Protein AF-X1UXC5-F1 (afdb_monomer)

Nearest PDB structures (foldseek):
  4o5v-ass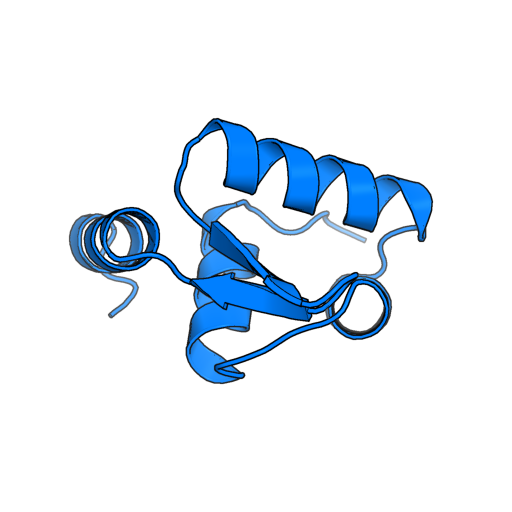embly1_A  TM=9.263E-01  e=5.579E-03  Thermoplasma acidophilum DSM 1728
  3vb2-assembly1_B  TM=8.892E-01  e=3.398E-02  Escherichia coli K-12
  4yif-assembly3_F  TM=8.406E-01  e=6.206E-02  Mycobacterium tuberculosis H37Rv
  2fxa-assembly3_A  TM=9.164E-01  e=1.212E-01  Bacillus subtilis
  8eju-assembly1_A  TM=7.941E-01  e=5.429E-02  Pseudomonas putida KT2440

Organism: NCBI:txid412755

Solvent-accessible surface area (backbone atoms only — not comparable to full-atom values): 4045 Å² total; per-residue (Å²): 135,78,76,72,50,73,67,57,52,51,50,53,24,53,78,55,53,57,36,40,53,63,54,46,20,71,75,49,70,40,53,69,71,54,28,50,51,50,54,53,49,40,36,76,72,49,29,30,42,69,87,45,99,66,35,32,29,58,28,72,59,28,51,51,50,36,46,77,70,70,75,106

InterPro domains:
  IPR036388 Winged helix-like DNA-binding domain superfamily [G3DSA:1.10.10.10] (1-69)
  IPR036390 Winged helix DNA-binding domain superfamily [SSF46785] (7-65)

Radius of gyration: 11.07 Å; Cα contacts (8 Å, |Δi|>4): 88; chains: 1; bounding box: 26×29×25 Å

Foldseek 3Di:
DDADDLLRVLLVQAVVQKDFLVCNCVPGVDDSVRSVVSQVVCVVVVQWDDPDDRIIGGDPVVVVVCVVVVVD

Mean predicted aligned error: 2.65 Å

Secondary structure (DSSP, 8-state):
-PPPPHHHHHHHHHHHSSEEHHHHHHHH---HHHHHHHHHHHHHTTSEEEEETTEEEE-HHHHHHHHHTT--

Structure (mmCIF, N/CA/C/O backbone):
data_AF-X1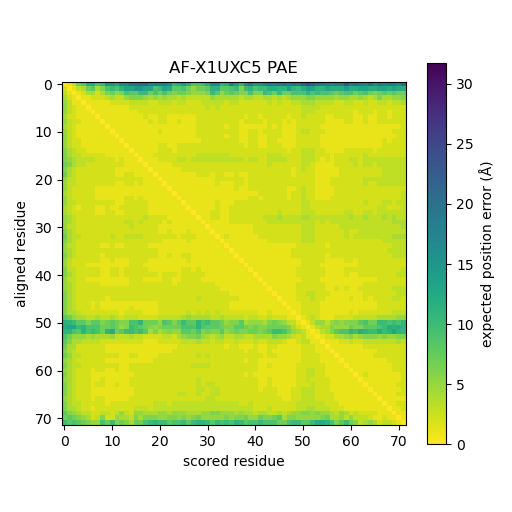UXC5-F1
#
_entry.id   AF-X1UXC5-F1
#
loop_
_atom_site.group_PDB
_atom_site.id
_atom_site.type_symbol
_atom_site.label_atom_id
_atom_site.label_alt_id
_atom_site.label_comp_id
_atom_site.label_asym_id
_atom_site.label_entity_id
_atom_site.label_seq_id
_atom_site.pdbx_PDB_ins_code
_atom_site.Cartn_x
_atom_site.Cartn_y
_atom_site.Cartn_z
_atom_site.occupancy
_atom_site.B_iso_or_equiv
_atom_site.auth_seq_id
_atom_site.auth_comp_id
_atom_site.auth_asym_id
_atom_site.auth_atom_id
_atom_site.pdbx_PDB_model_num
ATOM 1 N N . MET A 1 1 ? 6.045 15.368 -11.131 1.00 60.09 1 MET A N 1
ATOM 2 C CA . MET A 1 1 ? 4.977 14.499 -10.586 1.00 60.09 1 MET A CA 1
ATOM 3 C C . MET A 1 1 ? 5.150 14.377 -9.080 1.00 60.09 1 MET A C 1
ATOM 5 O O . MET A 1 1 ? 6.270 14.155 -8.632 1.00 60.09 1 MET A O 1
ATOM 9 N N . ARG A 1 2 ? 4.080 14.567 -8.300 1.00 79.69 2 ARG A N 1
ATOM 10 C CA . ARG A 1 2 ? 4.099 14.363 -6.841 1.00 79.69 2 ARG A CA 1
ATOM 11 C C . ARG A 1 2 ? 4.014 12.860 -6.552 1.00 79.69 2 ARG A C 1
ATOM 13 O O . ARG A 1 2 ? 3.173 12.196 -7.146 1.00 79.69 2 ARG A O 1
ATOM 20 N N . LYS A 1 3 ? 4.854 12.333 -5.654 1.00 78.44 3 LYS A N 1
ATOM 21 C CA . LYS A 1 3 ? 4.742 10.934 -5.201 1.00 78.44 3 LYS A CA 1
ATOM 22 C C . LYS A 1 3 ? 3.487 10.756 -4.344 1.00 78.44 3 LYS A C 1
ATOM 24 O O . LYS A 1 3 ? 3.139 11.662 -3.586 1.00 78.44 3 LYS A O 1
ATOM 29 N N . ALA A 1 4 ? 2.842 9.599 -4.458 1.00 91.00 4 ALA A N 1
ATOM 30 C CA . ALA A 1 4 ? 1.679 9.268 -3.646 1.00 91.00 4 ALA A CA 1
ATOM 31 C C . ALA A 1 4 ? 2.038 9.265 -2.158 1.00 91.00 4 ALA A C 1
ATOM 33 O O . ALA A 1 4 ? 3.110 8.810 -1.744 1.00 91.00 4 ALA A O 1
ATOM 34 N N . THR A 1 5 ? 1.124 9.767 -1.341 1.00 93.38 5 THR A N 1
ATOM 35 C CA . THR A 1 5 ? 1.193 9.582 0.105 1.00 93.38 5 THR A CA 1
ATOM 36 C C . THR A 1 5 ? 0.844 8.139 0.465 1.00 93.38 5 THR A C 1
ATOM 38 O O . THR A 1 5 ? 0.200 7.421 -0.299 1.00 93.38 5 THR A O 1
ATOM 41 N N . LYS A 1 6 ? 1.223 7.708 1.673 1.00 94.19 6 LYS A N 1
ATOM 42 C CA . LYS A 1 6 ? 0.845 6.381 2.183 1.00 94.19 6 LYS A CA 1
ATOM 43 C C . LYS A 1 6 ? -0.668 6.172 2.205 1.00 94.19 6 LYS A C 1
ATOM 45 O O . LYS A 1 6 ? -1.126 5.089 1.872 1.00 94.19 6 LYS A O 1
ATOM 50 N N . LEU A 1 7 ? -1.425 7.201 2.593 1.00 96.19 7 LEU A N 1
ATOM 51 C CA . LEU A 1 7 ? -2.884 7.121 2.659 1.00 96.19 7 LEU A CA 1
ATOM 52 C C . LEU A 1 7 ? -3.499 6.958 1.269 1.00 96.19 7 LEU A C 1
ATOM 54 O O . LEU A 1 7 ? -4.393 6.143 1.111 1.00 96.19 7 LEU A O 1
ATOM 58 N N . GLU A 1 8 ? -2.985 7.669 0.264 1.00 96.94 8 GLU A N 1
ATOM 59 C CA . GLU A 1 8 ? -3.445 7.509 -1.122 1.00 96.94 8 GLU A CA 1
ATOM 60 C C . GLU A 1 8 ? -3.132 6.120 -1.672 1.00 96.94 8 GLU A C 1
ATOM 62 O O . GLU A 1 8 ? -3.966 5.535 -2.356 1.00 96.94 8 GLU A O 1
ATOM 67 N N . LEU A 1 9 ? -1.959 5.568 -1.349 1.00 96.94 9 LEU A N 1
ATOM 68 C CA . LEU A 1 9 ? -1.616 4.213 -1.766 1.00 96.94 9 LEU A CA 1
ATOM 69 C C . LEU A 1 9 ? -2.493 3.165 -1.062 1.00 96.94 9 LEU A C 1
ATOM 71 O O . LEU A 1 9 ? -2.966 2.247 -1.716 1.00 96.94 9 LEU A O 1
ATOM 75 N N . LEU A 1 10 ? -2.750 3.309 0.242 1.00 97.81 10 LEU A N 1
ATOM 76 C CA . LEU A 1 10 ? -3.653 2.412 0.974 1.00 97.81 10 LEU A CA 1
ATOM 77 C C . LEU A 1 10 ? -5.086 2.483 0.450 1.00 97.81 10 LEU A C 1
ATOM 79 O O . LEU A 1 10 ? -5.710 1.445 0.261 1.00 97.81 10 LEU A O 1
ATOM 83 N N . GLN A 1 11 ? -5.583 3.693 0.189 1.00 98.12 11 GLN A N 1
ATOM 84 C CA . GLN A 1 11 ? -6.909 3.898 -0.382 1.00 98.12 11 GLN A CA 1
ATOM 85 C C . GLN A 1 11 ? -7.012 3.228 -1.757 1.00 98.12 11 GLN A C 1
ATOM 87 O O . GLN A 1 11 ? -7.971 2.513 -2.018 1.00 98.12 11 GLN A O 1
ATOM 92 N N . PHE A 1 12 ? -5.988 3.374 -2.599 1.00 97.81 12 PHE A N 1
ATOM 93 C CA . PHE A 1 12 ? -5.941 2.703 -3.896 1.00 97.81 12 PHE A CA 1
ATOM 94 C C . PHE A 1 12 ? -5.970 1.173 -3.786 1.00 97.81 12 PHE A C 1
ATOM 96 O O . PHE A 1 12 ? -6.662 0.520 -4.561 1.00 97.81 12 PHE A O 1
ATOM 103 N N . ILE A 1 13 ? -5.242 0.598 -2.823 1.00 97.44 13 ILE A N 1
ATOM 104 C CA . ILE A 1 13 ? -5.249 -0.852 -2.584 1.00 97.44 13 ILE A CA 1
ATOM 105 C C . ILE A 1 13 ? -6.631 -1.313 -2.120 1.00 97.44 13 ILE A C 1
ATOM 107 O O . ILE A 1 13 ? -7.118 -2.329 -2.602 1.00 97.44 13 ILE A O 1
ATOM 111 N N . TYR A 1 14 ? -7.276 -0.557 -1.228 1.00 97.62 14 TYR A N 1
ATOM 112 C CA . TYR A 1 14 ? -8.638 -0.844 -0.783 1.00 97.62 14 TYR A CA 1
ATOM 113 C C . TYR A 1 14 ? -9.639 -0.821 -1.949 1.00 97.62 14 TYR A C 1
ATOM 115 O O . TYR A 1 14 ? -10.375 -1.782 -2.135 1.00 97.62 14 TYR A O 1
ATOM 123 N N . GLU A 1 15 ? -9.623 0.231 -2.774 1.00 97.62 15 GLU A N 1
ATOM 124 C CA . GLU A 1 15 ? -10.544 0.395 -3.912 1.00 97.62 15 GLU A CA 1
ATOM 125 C C . GLU A 1 15 ? -10.388 -0.695 -4.984 1.00 97.62 15 GLU A C 1
ATOM 127 O O . GLU A 1 15 ? -11.338 -0.997 -5.704 1.00 97.62 15 GLU A O 1
ATOM 132 N N . ARG A 1 16 ? -9.187 -1.265 -5.127 1.00 96.88 16 ARG A N 1
ATOM 133 C CA . ARG A 1 16 ? -8.879 -2.305 -6.120 1.00 96.88 16 ARG A CA 1
ATOM 134 C C . ARG A 1 16 ? -8.965 -3.722 -5.564 1.00 96.88 16 ARG A C 1
ATOM 136 O O . ARG A 1 16 ? -8.864 -4.655 -6.354 1.00 96.88 16 ARG A O 1
ATOM 143 N N . GLU A 1 17 ? -9.121 -3.865 -4.248 1.00 95.75 17 GLU A N 1
ATOM 144 C CA . GLU A 1 17 ? -9.050 -5.100 -3.451 1.00 95.75 17 GLU A CA 1
ATOM 145 C C . GLU A 1 17 ? -7.682 -5.808 -3.499 1.00 95.75 17 GLU A C 1
ATOM 147 O O . GLU A 1 17 ? -7.123 -6.155 -2.458 1.00 95.75 17 GLU A O 1
ATOM 152 N N . VAL A 1 18 ? -7.110 -5.974 -4.694 1.00 96.44 18 VAL A N 1
ATOM 153 C CA . VAL A 1 18 ? -5.799 -6.566 -4.969 1.00 96.44 18 VAL A CA 1
ATOM 154 C C . VAL A 1 18 ? -5.045 -5.678 -5.959 1.00 96.44 18 VAL A C 1
ATOM 156 O O . VAL A 1 18 ? -5.577 -5.299 -7.003 1.00 96.44 18 VAL A O 1
ATOM 159 N N . VAL A 1 19 ? -3.776 -5.379 -5.675 1.00 97.19 19 VAL A N 1
ATOM 160 C CA . VAL A 1 19 ? -2.897 -4.664 -6.616 1.00 97.19 19 VAL A CA 1
ATOM 161 C C . VAL A 1 19 ? -1.562 -5.365 -6.798 1.00 97.19 19 VAL A C 1
ATOM 163 O O . VAL A 1 19 ? -1.049 -6.026 -5.898 1.00 97.19 19 VAL A O 1
ATOM 166 N N . SER A 1 20 ? -0.939 -5.147 -7.947 1.00 96.88 20 SER A N 1
ATOM 167 C CA . SER A 1 20 ? 0.454 -5.487 -8.197 1.00 96.88 20 SER A CA 1
ATOM 168 C C . SER A 1 20 ? 1.344 -4.243 -8.169 1.00 96.88 20 SER A C 1
ATOM 170 O O . SER A 1 20 ? 0.883 -3.099 -8.132 1.00 96.88 20 SER A O 1
ATOM 172 N N . ARG A 1 21 ? 2.664 -4.446 -8.259 1.00 95.44 21 ARG A N 1
ATOM 173 C CA . ARG A 1 21 ? 3.598 -3.325 -8.446 1.00 95.44 21 ARG A CA 1
ATOM 174 C C . ARG A 1 21 ? 3.300 -2.518 -9.716 1.00 95.44 21 ARG A C 1
ATOM 176 O O . ARG A 1 21 ? 3.585 -1.325 -9.751 1.00 95.44 21 ARG A O 1
ATOM 183 N N . PHE A 1 22 ? 2.770 -3.165 -10.757 1.00 96.88 22 PHE A N 1
ATOM 184 C CA . PHE A 1 22 ? 2.506 -2.521 -12.040 1.00 96.88 22 PHE A CA 1
ATOM 185 C C . PHE A 1 22 ? 1.343 -1.539 -11.921 1.00 96.88 22 PHE A C 1
ATOM 187 O O . PHE A 1 22 ? 1.469 -0.419 -12.403 1.00 96.88 22 PHE A O 1
ATOM 194 N N . ASP A 1 23 ? 0.302 -1.893 -11.164 1.00 97.50 23 ASP A N 1
ATOM 195 C CA . ASP A 1 23 ? -0.813 -0.994 -10.854 1.00 97.50 23 ASP A CA 1
ATOM 196 C C . ASP A 1 23 ? -0.331 0.273 -10.124 1.00 97.50 23 ASP A C 1
ATOM 198 O O . ASP A 1 23 ? -0.762 1.383 -10.425 1.00 97.50 23 ASP A O 1
ATOM 202 N N . VAL A 1 24 ? 0.613 0.133 -9.185 1.00 96.31 24 VAL A N 1
ATOM 203 C CA . VAL A 1 24 ? 1.191 1.275 -8.449 1.00 96.31 24 VAL A CA 1
ATOM 204 C C . VAL A 1 24 ? 2.037 2.168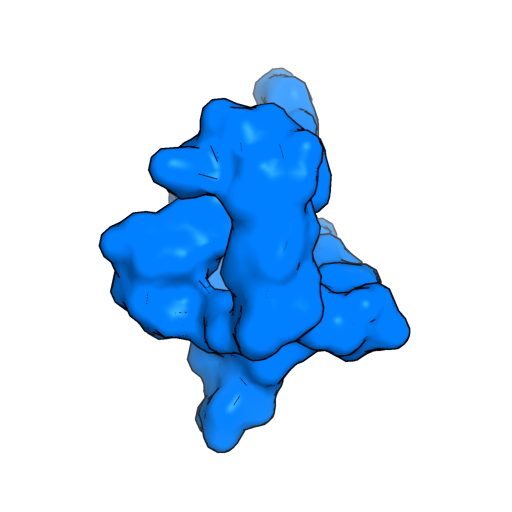 -9.361 1.00 96.31 24 VAL A C 1
ATOM 206 O O . VAL A 1 24 ? 1.979 3.397 -9.259 1.00 96.31 24 VAL A O 1
ATOM 209 N N . VAL A 1 25 ? 2.826 1.562 -10.252 1.00 96.56 25 VAL A N 1
ATOM 210 C CA . VAL A 1 25 ? 3.617 2.280 -11.262 1.00 96.56 25 VAL A CA 1
ATOM 211 C C . VAL A 1 25 ? 2.701 3.058 -12.200 1.00 96.56 25 VAL A C 1
ATOM 213 O O . VAL A 1 25 ? 2.914 4.252 -12.392 1.00 96.56 25 VAL A O 1
ATOM 216 N N . GLU A 1 26 ? 1.671 2.409 -12.734 1.00 96.81 26 GLU A N 1
ATOM 217 C CA . GLU A 1 26 ? 0.720 3.010 -13.665 1.00 96.81 26 GLU A CA 1
ATOM 218 C C . GLU A 1 26 ? -0.076 4.142 -13.006 1.00 96.81 26 GLU A C 1
ATOM 220 O O . GLU A 1 26 ? -0.138 5.251 -13.536 1.00 96.81 26 GLU A O 1
ATOM 225 N N . LYS A 1 27 ? -0.628 3.904 -11.810 1.00 96.50 27 LYS A N 1
ATOM 226 C CA . LYS A 1 27 ? -1.490 4.874 -11.126 1.00 96.50 27 LYS A CA 1
ATOM 227 C C . LYS A 1 27 ? -0.740 6.109 -10.635 1.00 96.50 27 LYS A C 1
ATOM 229 O O . LYS A 1 27 ? -1.286 7.211 -10.670 1.00 96.50 27 LYS A O 1
ATOM 234 N N . PHE A 1 28 ? 0.477 5.930 -10.124 1.00 95.56 28 PHE A N 1
ATOM 235 C CA . PHE A 1 28 ? 1.184 6.978 -9.385 1.00 95.56 28 PHE A CA 1
ATOM 236 C C . PHE A 1 28 ? 2.540 7.374 -9.985 1.00 95.56 28 PHE A C 1
ATOM 238 O O . PHE A 1 28 ? 3.243 8.206 -9.406 1.00 95.56 28 PHE A O 1
ATOM 245 N N . GLY A 1 29 ? 2.929 6.797 -11.125 1.00 94.31 29 GLY A N 1
ATOM 246 C CA . GLY A 1 29 ? 4.164 7.143 -11.833 1.00 94.31 29 GLY A CA 1
ATOM 247 C C . GLY A 1 29 ? 5.441 6.760 -11.081 1.00 94.31 29 GLY A C 1
ATOM 248 O O . GLY A 1 29 ? 6.461 7.443 -11.198 1.00 94.31 29 GLY A O 1
ATOM 249 N N . TYR A 1 30 ? 5.400 5.708 -10.259 1.00 94.44 30 TYR A N 1
ATOM 250 C CA . TYR A 1 30 ? 6.598 5.199 -9.586 1.00 94.44 30 TYR A CA 1
ATOM 251 C C . TYR A 1 30 ? 7.537 4.526 -10.590 1.00 94.44 30 TYR A C 1
ATOM 253 O O . TYR A 1 30 ? 7.109 3.976 -11.598 1.00 94.44 30 TYR A O 1
ATOM 261 N N . THR A 1 31 ? 8.833 4.483 -10.280 1.00 95.94 31 THR A N 1
ATOM 262 C CA . THR A 1 31 ? 9.697 3.462 -10.886 1.00 95.94 31 THR A CA 1
ATOM 263 C C . THR A 1 31 ? 9.350 2.093 -10.292 1.00 95.94 31 THR A C 1
ATOM 265 O O . THR A 1 31 ? 8.910 2.040 -9.139 1.00 95.94 31 THR A O 1
ATOM 268 N N . PRO A 1 32 ? 9.603 0.973 -10.994 1.00 95.50 32 PRO A N 1
ATOM 269 C CA . PRO A 1 32 ? 9.315 -0.359 -10.459 1.00 95.50 32 PRO A CA 1
ATOM 270 C C . PRO A 1 32 ? 9.931 -0.601 -9.070 1.00 95.50 32 PRO A C 1
ATOM 272 O O . PRO A 1 32 ? 9.221 -0.949 -8.132 1.00 95.50 32 PRO A O 1
ATOM 275 N N . GLY A 1 33 ? 11.221 -0.290 -8.892 1.00 96.38 33 GLY A N 1
ATOM 276 C CA . GLY A 1 33 ? 11.890 -0.420 -7.590 1.00 96.38 33 GLY A CA 1
ATOM 277 C C . GLY A 1 33 ? 11.374 0.553 -6.519 1.00 96.38 33 GLY A C 1
ATOM 278 O O . GLY A 1 33 ? 11.402 0.241 -5.328 1.00 96.38 33 GLY A O 1
ATOM 279 N N . GLY A 1 34 ? 10.860 1.719 -6.923 1.00 95.56 34 GLY A N 1
ATOM 280 C CA . GLY A 1 34 ? 10.197 2.652 -6.015 1.00 95.56 34 GLY A CA 1
ATOM 281 C C . GLY A 1 34 ? 8.852 2.122 -5.515 1.00 95.56 34 GLY A C 1
ATOM 282 O O . GLY A 1 34 ? 8.554 2.269 -4.329 1.00 95.56 34 GLY A O 1
ATOM 283 N N . ALA A 1 35 ? 8.062 1.499 -6.395 1.00 96.06 35 ALA A N 1
ATOM 284 C CA . ALA A 1 35 ? 6.804 0.851 -6.029 1.00 96.06 35 ALA A CA 1
ATOM 285 C C . ALA A 1 35 ? 7.062 -0.322 -5.072 1.00 96.06 35 ALA A C 1
ATOM 287 O O . ALA A 1 35 ? 6.467 -0.369 -3.996 1.00 96.06 35 ALA A O 1
ATOM 288 N N . ASP A 1 36 ? 8.028 -1.185 -5.404 1.00 96.00 36 ASP A N 1
ATOM 289 C CA . ASP A 1 36 ? 8.439 -2.310 -4.556 1.00 96.00 36 ASP A CA 1
ATOM 290 C C . ASP A 1 36 ? 8.890 -1.827 -3.161 1.00 96.00 36 ASP A C 1
ATOM 292 O O . ASP A 1 36 ? 8.463 -2.367 -2.140 1.00 96.00 36 ASP A O 1
ATOM 296 N N . SER A 1 37 ? 9.682 -0.749 -3.094 1.00 96.06 37 SER A N 1
ATOM 297 C CA . SER A 1 37 ? 10.127 -0.162 -1.819 1.00 96.06 37 SER A CA 1
ATOM 298 C C . SER A 1 37 ? 8.973 0.396 -0.982 1.00 96.06 37 SER A C 1
ATOM 300 O O . SER A 1 37 ? 8.965 0.242 0.241 1.00 96.06 37 SER A O 1
ATOM 302 N N . MET A 1 38 ? 7.994 1.050 -1.616 1.00 96.31 38 MET A N 1
ATOM 303 C CA . MET A 1 38 ? 6.837 1.609 -0.915 1.00 96.31 38 MET A CA 1
ATOM 304 C C . MET A 1 38 ? 5.916 0.503 -0.383 1.00 96.31 38 MET A C 1
ATOM 306 O O . MET A 1 38 ? 5.518 0.549 0.781 1.00 96.31 38 MET A O 1
ATOM 310 N N . LEU A 1 39 ? 5.632 -0.521 -1.191 1.00 96.50 39 LEU A N 1
ATOM 311 C CA . LEU A 1 39 ? 4.827 -1.676 -0.784 1.00 96.50 39 LEU A CA 1
ATOM 312 C C . LEU A 1 39 ? 5.510 -2.458 0.347 1.00 96.50 39 LEU A C 1
ATOM 314 O O . LEU A 1 39 ? 4.879 -2.782 1.353 1.00 96.50 39 LEU A O 1
ATOM 318 N N . ALA A 1 40 ? 6.829 -2.660 0.259 1.00 96.38 40 ALA A N 1
ATOM 319 C CA . ALA A 1 40 ? 7.613 -3.241 1.346 1.00 96.38 40 ALA A CA 1
ATOM 320 C C . ALA A 1 40 ? 7.560 -2.389 2.625 1.00 96.38 40 ALA A C 1
ATOM 322 O O . ALA A 1 40 ? 7.510 -2.931 3.731 1.00 96.38 40 ALA A O 1
ATOM 323 N N . TRP A 1 41 ? 7.543 -1.057 2.505 1.00 96.69 41 TRP A N 1
ATOM 324 C CA . TRP A 1 41 ? 7.396 -0.182 3.664 1.00 96.69 41 TRP A CA 1
ATOM 325 C C . TRP A 1 41 ? 6.019 -0.326 4.318 1.00 96.69 41 TRP A C 1
ATOM 327 O O . TRP A 1 41 ? 5.964 -0.562 5.524 1.00 96.69 41 TRP A O 1
ATOM 337 N N . LEU A 1 42 ? 4.931 -0.275 3.546 1.00 97.31 42 LEU A N 1
ATOM 338 C CA . LEU A 1 42 ? 3.582 -0.496 4.075 1.00 97.31 42 LEU A CA 1
ATOM 339 C C . LEU A 1 42 ? 3.444 -1.872 4.744 1.00 97.31 42 LEU A C 1
ATOM 341 O O . LEU A 1 42 ? 2.820 -1.981 5.800 1.00 97.31 42 LEU A O 1
ATOM 345 N N . LYS A 1 43 ? 4.087 -2.907 4.186 1.00 97.44 43 LYS A N 1
ATOM 346 C CA . LYS A 1 43 ? 4.126 -4.253 4.777 1.00 97.44 43 LYS A CA 1
ATOM 347 C C . LYS A 1 43 ? 4.805 -4.268 6.141 1.00 97.44 43 LYS A C 1
ATOM 349 O O . LYS A 1 43 ? 4.295 -4.883 7.072 1.00 97.44 43 LYS A O 1
ATOM 354 N N . ARG A 1 44 ? 5.952 -3.589 6.282 1.00 97.50 44 ARG A N 1
ATOM 355 C CA . ARG A 1 44 ? 6.653 -3.473 7.577 1.00 97.50 44 ARG A CA 1
ATOM 356 C C . ARG A 1 44 ? 5.798 -2.773 8.631 1.00 97.50 44 ARG A C 1
ATOM 358 O O . ARG A 1 44 ? 5.900 -3.107 9.804 1.00 97.50 44 ARG A O 1
ATOM 365 N N . GLU A 1 45 ? 4.948 -1.841 8.210 1.00 97.56 45 GLU A N 1
ATOM 366 C CA . GLU A 1 45 ? 3.977 -1.164 9.079 1.00 97.56 45 GLU A CA 1
ATOM 367 C C . GLU A 1 45 ? 2.693 -1.979 9.300 1.00 97.56 45 GLU A C 1
ATOM 369 O O . GLU A 1 45 ? 1.791 -1.504 9.980 1.00 97.56 45 GLU A O 1
ATOM 374 N N . LYS A 1 46 ? 2.619 -3.205 8.759 1.00 97.94 46 LYS A N 1
ATOM 375 C CA . LYS A 1 46 ? 1.468 -4.120 8.827 1.00 97.94 46 LYS A CA 1
ATOM 376 C C . LYS A 1 46 ? 0.187 -3.568 8.199 1.00 97.94 46 LYS A C 1
ATOM 378 O O . LYS A 1 46 ? -0.890 -4.062 8.500 1.00 97.94 46 LYS A O 1
ATOM 383 N N . LEU A 1 47 ? 0.291 -2.579 7.310 1.00 98.19 47 LEU A N 1
ATOM 384 C CA . LEU A 1 47 ? -0.865 -1.918 6.686 1.00 98.19 47 LEU A CA 1
ATOM 385 C C . LEU A 1 47 ? -1.349 -2.634 5.416 1.00 98.19 47 LEU A C 1
ATOM 387 O O . LEU A 1 47 ? -2.453 -2.387 4.942 1.00 98.19 47 LEU A O 1
ATOM 391 N N . VAL A 1 48 ? -0.508 -3.501 4.855 1.00 98.12 48 VAL A N 1
ATOM 392 C CA . VAL A 1 48 ? -0.814 -4.327 3.683 1.00 98.12 48 VAL A CA 1
ATOM 393 C C . VAL A 1 48 ? -0.222 -5.717 3.863 1.00 98.12 48 VAL A C 1
ATOM 395 O O . VAL A 1 48 ? 0.785 -5.898 4.560 1.00 98.12 48 VAL A O 1
ATOM 398 N N . THR A 1 49 ? -0.807 -6.680 3.173 1.00 97.62 49 THR A N 1
ATOM 399 C CA . THR A 1 49 ? -0.360 -8.068 3.081 1.00 97.62 49 THR A CA 1
ATOM 400 C C . THR A 1 49 ? 0.089 -8.383 1.659 1.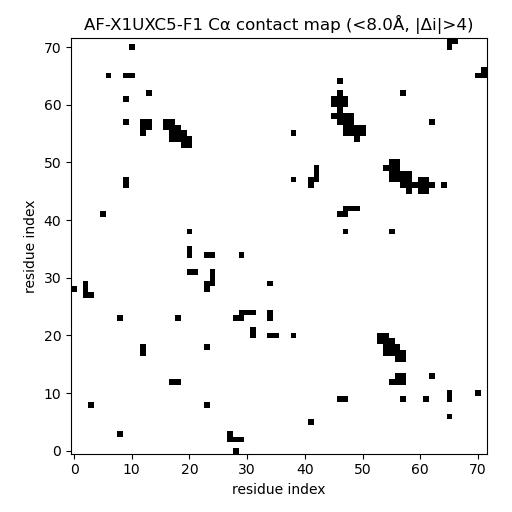00 97.62 49 THR A C 1
ATOM 402 O O . THR A 1 49 ? -0.307 -7.724 0.703 1.00 97.62 49 THR A O 1
ATOM 405 N N . ASN A 1 50 ? 0.994 -9.354 1.523 1.00 94.88 50 ASN A N 1
ATOM 406 C CA . ASN A 1 50 ? 1.387 -9.898 0.224 1.00 94.88 50 ASN A CA 1
ATOM 407 C C . ASN A 1 50 ? 0.924 -11.353 0.190 1.00 94.88 50 ASN A C 1
ATOM 409 O O . ASN A 1 50 ? 1.677 -12.236 0.603 1.00 94.88 50 ASN A O 1
ATOM 413 N N . ASP A 1 51 ? -0.335 -11.562 -0.186 1.00 80.06 51 ASP A N 1
ATOM 414 C CA . ASP A 1 51 ? -1.001 -12.866 -0.070 1.00 80.06 51 ASP A CA 1
ATOM 415 C C . ASP A 1 51 ? -0.465 -13.869 -1.094 1.00 80.06 51 ASP A C 1
ATOM 417 O O . ASP A 1 51 ? -0.356 -15.066 -0.822 1.00 80.06 51 ASP A O 1
ATOM 421 N N . ARG A 1 52 ? -0.068 -13.372 -2.270 1.00 83.81 52 ARG A N 1
ATOM 422 C CA . ARG A 1 52 ? 0.609 -14.131 -3.326 1.00 83.81 52 ARG A CA 1
ATOM 423 C C . ARG A 1 52 ? 1.765 -13.314 -3.872 1.00 83.81 52 ARG A C 1
ATOM 425 O O . ARG A 1 52 ? 1.766 -12.091 -3.780 1.00 83.81 52 ARG A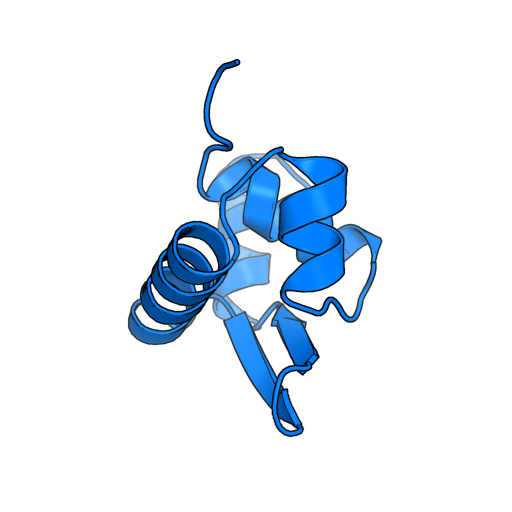 O 1
ATOM 432 N N . LYS A 1 53 ? 2.763 -13.989 -4.450 1.00 85.69 53 LYS A N 1
ATOM 433 C CA . LYS A 1 53 ? 4.019 -13.378 -4.913 1.00 85.69 53 LYS A CA 1
ATOM 434 C C . LYS A 1 53 ? 3.758 -12.190 -5.855 1.00 85.69 53 LYS A C 1
ATOM 436 O O . LYS A 1 53 ? 3.600 -12.371 -7.056 1.00 85.69 53 LYS A O 1
ATOM 441 N N . GLY A 1 54 ? 3.785 -10.980 -5.294 1.00 89.75 54 GLY A N 1
ATOM 442 C CA . GLY A 1 54 ? 3.582 -9.720 -6.022 1.00 89.75 54 GLY A CA 1
ATOM 443 C C . GLY A 1 54 ? 2.152 -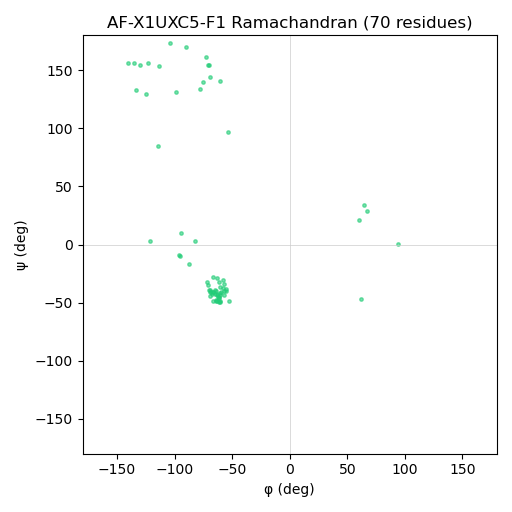9.163 -6.040 1.00 89.75 54 GLY A C 1
ATOM 444 O O . GLY A 1 54 ? 1.968 -8.086 -6.600 1.00 89.75 54 GLY A O 1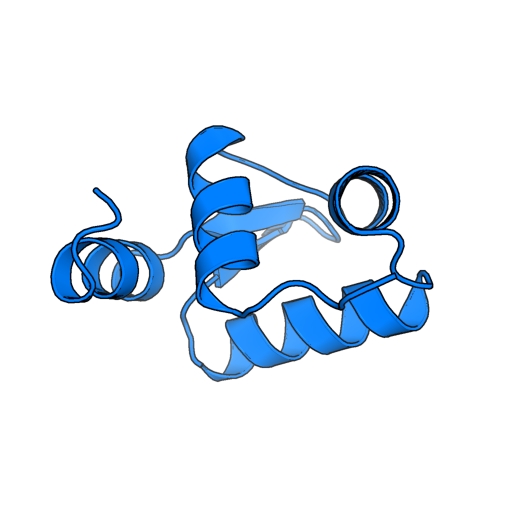
ATOM 445 N N . GLU A 1 55 ? 1.192 -9.833 -5.402 1.00 96.00 55 GLU A N 1
ATOM 446 C CA . GLU A 1 55 ? -0.179 -9.358 -5.176 1.00 96.00 55 GLU A CA 1
ATOM 447 C C . GLU A 1 55 ? -0.299 -8.798 -3.759 1.00 96.00 55 GLU A C 1
ATOM 449 O O . GLU A 1 55 ? 0.148 -9.419 -2.792 1.00 96.00 55 GLU A O 1
ATOM 454 N N . TRP A 1 56 ? -0.868 -7.604 -3.644 1.00 97.50 56 TRP A N 1
ATOM 455 C CA . TRP A 1 56 ? -0.924 -6.825 -2.419 1.00 97.50 56 TRP A CA 1
ATOM 456 C C . TRP A 1 56 ? -2.361 -6.461 -2.081 1.00 97.50 56 TRP A C 1
ATOM 458 O O . TRP A 1 56 ? -3.074 -5.909 -2.916 1.00 97.50 56 TRP A O 1
ATOM 468 N N . THR A 1 57 ? -2.743 -6.734 -0.841 1.00 97.94 57 THR A N 1
ATOM 469 C CA . THR A 1 57 ? -4.077 -6.488 -0.288 1.00 97.94 57 THR A CA 1
ATOM 470 C C . THR A 1 57 ? -3.964 -5.602 0.942 1.00 97.94 57 THR A C 1
ATOM 472 O O . THR A 1 57 ? -2.909 -5.524 1.582 1.00 97.94 57 THR A O 1
ATOM 475 N N . ILE A 1 58 ? -5.037 -4.888 1.271 1.00 97.62 58 ILE A N 1
ATOM 476 C CA . ILE A 1 58 ? -5.084 -4.113 2.510 1.00 97.62 58 ILE A CA 1
ATOM 477 C C . ILE A 1 58 ? -5.286 -5.059 3.698 1.00 97.62 58 ILE A C 1
ATOM 479 O O . ILE A 1 58 ? -6.050 -6.016 3.611 1.00 97.62 58 ILE A O 1
ATOM 483 N N . SER A 1 59 ? -4.602 -4.797 4.810 1.00 97.88 59 SER A N 1
ATOM 484 C CA . SER A 1 59 ? -4.824 -5.530 6.060 1.00 97.88 59 SER A CA 1
ATOM 485 C C . SER A 1 59 ? -5.896 -4.850 6.920 1.00 97.88 59 SER A C 1
ATOM 487 O O . SER A 1 59 ? -6.239 -3.686 6.696 1.00 97.88 59 SER A O 1
ATOM 489 N N . ASP A 1 60 ? -6.338 -5.515 7.989 1.00 97.94 60 ASP A N 1
ATOM 490 C CA . ASP A 1 60 ? -7.221 -4.909 8.997 1.00 97.94 60 ASP A CA 1
ATOM 491 C C . ASP A 1 60 ? -6.640 -3.617 9.598 1.00 97.94 60 ASP A C 1
ATOM 493 O O . ASP A 1 60 ? -7.358 -2.638 9.806 1.00 97.94 60 ASP A O 1
ATOM 497 N N . ASP A 1 61 ? -5.328 -3.574 9.858 1.00 98.06 61 ASP A N 1
ATOM 498 C CA . ASP A 1 61 ? -4.656 -2.381 10.392 1.00 98.06 61 ASP A CA 1
ATOM 499 C C . ASP A 1 61 ? -4.568 -1.259 9.346 1.00 98.06 61 ASP A C 1
ATOM 501 O O . ASP A 1 61 ? -4.708 -0.078 9.681 1.00 98.06 61 ASP A O 1
ATOM 505 N N . GLY A 1 62 ? -4.390 -1.615 8.070 1.00 97.94 62 GLY A N 1
ATOM 506 C CA . GLY A 1 62 ? -4.493 -0.680 6.952 1.00 97.94 62 GLY A CA 1
ATOM 507 C C . GLY A 1 62 ? -5.885 -0.063 6.857 1.00 97.94 62 GLY A C 1
ATOM 508 O O . GLY A 1 62 ? -6.011 1.160 6.756 1.00 97.94 62 GLY A O 1
ATOM 509 N N . LEU A 1 63 ? -6.923 -0.895 6.968 1.00 97.81 63 LEU A N 1
ATOM 510 C CA . LEU A 1 63 ? -8.319 -0.469 6.934 1.00 97.81 63 LEU A CA 1
ATOM 511 C C . LEU A 1 63 ? -8.651 0.462 8.108 1.00 97.81 63 LEU A C 1
ATOM 513 O O . LEU A 1 63 ? -9.165 1.562 7.899 1.00 97.81 63 LEU A O 1
ATOM 517 N N . ARG A 1 64 ? -8.274 0.085 9.339 1.00 98.00 64 ARG A N 1
ATOM 518 C CA . ARG A 1 64 ? -8.419 0.945 10.530 1.00 98.00 64 ARG A CA 1
ATOM 519 C C . ARG A 1 64 ? -7.741 2.295 10.342 1.00 98.00 64 ARG A C 1
ATOM 521 O O . ARG A 1 64 ? -8.270 3.315 10.778 1.00 98.00 64 ARG A O 1
ATOM 528 N N . ARG A 1 65 ? -6.576 2.318 9.688 1.00 97.38 65 ARG A N 1
ATOM 529 C CA . ARG A 1 65 ? -5.861 3.563 9.415 1.00 97.38 65 ARG A CA 1
ATOM 530 C C . ARG A 1 65 ? -6.625 4.455 8.441 1.00 97.38 65 ARG A C 1
ATOM 532 O O . ARG A 1 65 ? -6.676 5.657 8.673 1.00 97.38 65 ARG A O 1
ATOM 539 N N . LEU A 1 66 ? -7.231 3.902 7.392 1.00 97.56 66 LEU A N 1
ATOM 540 C CA . LEU A 1 66 ? -8.070 4.688 6.483 1.00 97.56 66 LEU A CA 1
ATOM 541 C C . LEU A 1 66 ? -9.271 5.310 7.213 1.00 97.56 66 LEU A C 1
ATOM 543 O O . LEU A 1 66 ? -9.492 6.512 7.070 1.00 97.56 66 LEU A O 1
ATOM 547 N N . ILE A 1 67 ? -9.957 4.535 8.058 1.00 97.50 67 ILE A N 1
ATOM 548 C CA . ILE A 1 67 ? -11.085 5.011 8.880 1.00 97.50 67 ILE A CA 1
ATOM 549 C C . ILE A 1 67 ? -10.637 6.130 9.831 1.00 97.50 67 ILE A C 1
ATOM 551 O O . ILE A 1 67 ? -11.246 7.195 9.876 1.00 97.50 67 ILE A O 1
ATOM 555 N N . TYR A 1 68 ? -9.527 5.937 10.555 1.00 97.31 68 TYR A N 1
ATOM 556 C CA . TYR A 1 68 ? -9.002 6.934 11.499 1.00 97.31 68 TYR A CA 1
ATOM 557 C C . TYR A 1 68 ? -8.725 8.297 10.841 1.00 97.31 68 TYR A C 1
ATOM 559 O O . TYR A 1 68 ? -8.900 9.339 11.467 1.00 97.31 68 TYR A O 1
ATOM 567 N N . TYR A 1 69 ? -8.299 8.298 9.575 1.00 96.94 69 TYR A N 1
ATOM 568 C CA . TYR A 1 69 ? -8.031 9.519 8.812 1.00 96.94 69 TYR A CA 1
ATOM 569 C C . TYR A 1 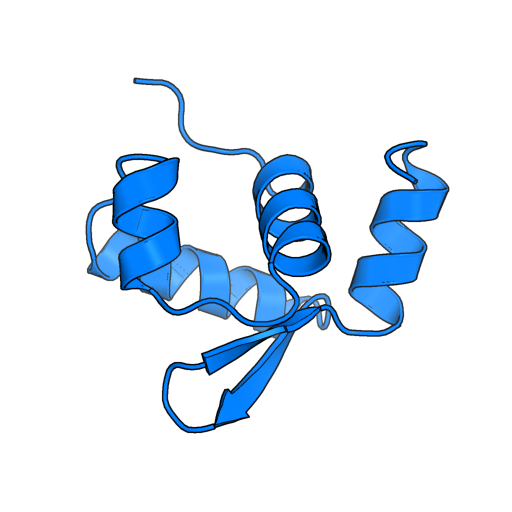69 ? -9.223 9.996 7.958 1.00 96.94 69 TYR A C 1
ATOM 571 O O . TYR A 1 69 ? -9.035 10.898 7.140 1.00 96.94 69 TYR A O 1
ATOM 579 N N . GLY A 1 70 ? -10.421 9.417 8.117 1.00 94.75 70 GLY A N 1
ATOM 580 C CA . GLY A 1 70 ? -11.637 9.821 7.398 1.00 94.75 70 GLY A CA 1
ATOM 581 C C . GLY A 1 70 ? -11.564 9.601 5.884 1.00 94.75 70 GLY A C 1
ATOM 582 O O . GLY A 1 70 ? -12.045 10.427 5.111 1.00 94.75 70 GLY A O 1
ATOM 583 N N . ARG A 1 71 ? -10.877 8.537 5.452 1.00 91.19 71 ARG A N 1
ATOM 584 C CA . ARG A 1 71 ? -10.755 8.139 4.035 1.00 91.19 71 ARG A CA 1
ATOM 585 C 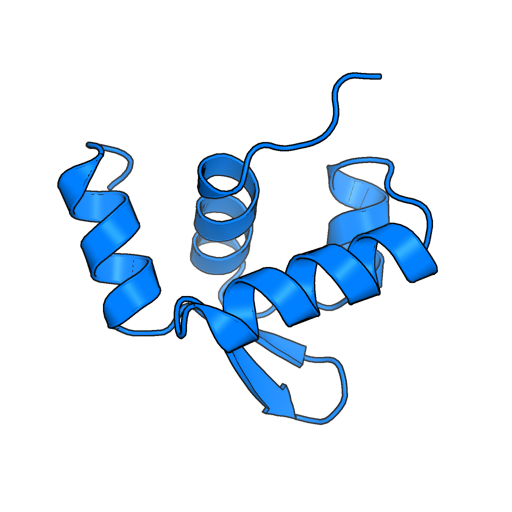C . ARG A 1 71 ? -11.772 7.077 3.617 1.00 91.19 71 ARG A C 1
ATOM 587 O O . ARG A 1 71 ? -11.867 6.799 2.425 1.00 91.19 71 ARG A O 1
ATOM 594 N N . LEU A 1 72 ? -12.478 6.516 4.595 1.00 85.50 72 LEU A N 1
ATOM 595 C CA . LEU A 1 72 ? -13.617 5.603 4.518 1.00 85.50 72 LEU A CA 1
ATOM 596 C C . LEU A 1 72 ? -14.616 6.046 5.585 1.00 85.50 72 LEU A C 1
ATOM 598 O O . LEU A 1 72 ? -15.827 6.012 5.294 1.00 85.50 72 LEU A O 1
#

pLDDT: mean 94.79, std 5.98, range [60.09, 98.19]

Sequence (72 aa):
MRKATKLELLQFIYEREVVSRFDVVEKFGYTPGGADSMLAWLKREKLVTNDRKGEWTISDDGLRRLIYYGRL